Protein AF-A0AAJ5F4B8-F1 (afdb_monomer_lite)

Sequence (135 aa):
MPDFTPGQRWAYHTRPGEEDSTLLILRREALGDLPVLHIQLQGLRLRNPFTASGLQTDLGHMPISEEAVQQSVTDLLEQNATPSDDGGGYEEWRAAYERGEAGVFTLPVAQVVQALEDAVNAPTPADTFSKSNRK

Foldseek 3Di:
DDDDDAQWKFQWDADPPQNVKIKGFHDWDDPDPFIKTKIKIASDQQQAPPDPVSGDGIQQTAIATPVLAVNITDDTPTRHHDGDHSVCPVVVQVVCVVVVNHDHHYHHPNVVSVVVSCVNPPDDPVNVVVPPDDD

pLDDT: mean 92.16, std 12.39, range [43.69, 98.62]

Organism: NCBI:txid1211322

Secondary structure (DSSP, 8-state):
-----TT-EEEE---TT-TT-EEEEEEEEEETTEEEEEEEEEEEEEE-TTSTTSEEEEEEEEEEEHHHHHTTEEEEEESSPPPPP-TTHHHHHHHHHHTT----B-S-HHHHHHHHHHHHTSPPHHHHHGGG---

Radius of gyration: 16.76 Å; chains: 1; bounding box: 32×50×52 Å

Structure (mmCIF, N/CA/C/O backbone):
data_AF-A0AAJ5F4B8-F1
#
_entry.id   AF-A0AAJ5F4B8-F1
#
loop_
_atom_site.group_PDB
_atom_site.id
_atom_site.type_symbol
_atom_site.label_atom_id
_atom_site.label_alt_id
_atom_site.label_comp_id
_atom_site.label_asym_id
_atom_site.label_entity_id
_atom_site.label_seq_id
_atom_site.pdbx_PDB_ins_code
_atom_site.Cartn_x
_atom_site.Cartn_y
_atom_site.Cartn_z
_atom_site.occupancy
_atom_site.B_iso_or_equiv
_atom_site.auth_seq_id
_atom_site.auth_comp_id
_atom_site.auth_asym_id
_atom_site.auth_atom_id
_atom_site.pdbx_PDB_model_num
ATOM 1 N N . MET A 1 1 ? -8.325 5.317 -17.515 1.00 61.25 1 MET A N 1
ATOM 2 C CA . MET A 1 1 ? -7.730 4.759 -16.283 1.00 61.25 1 MET A CA 1
ATOM 3 C C . MET A 1 1 ? -6.880 5.853 -15.655 1.00 61.25 1 MET A C 1
ATOM 5 O O . MET A 1 1 ? -6.392 6.676 -16.428 1.00 61.25 1 MET A O 1
ATOM 9 N N . PRO A 1 2 ? -6.779 5.941 -14.318 1.00 76.31 2 PRO A N 1
ATOM 10 C CA . PRO A 1 2 ? -5.909 6.918 -13.665 1.00 76.31 2 PRO A CA 1
ATOM 11 C C . PRO A 1 2 ? -4.456 6.705 -14.095 1.00 76.31 2 PRO A C 1
ATOM 13 O O . PRO A 1 2 ? -4.031 5.563 -14.241 1.00 76.31 2 PRO A O 1
ATOM 16 N N . ASP A 1 3 ? -3.708 7.786 -14.298 1.00 90.94 3 ASP A N 1
ATOM 17 C CA . ASP A 1 3 ? -2.255 7.700 -14.450 1.00 90.94 3 ASP A CA 1
ATOM 18 C C . ASP A 1 3 ? -1.626 7.815 -13.059 1.00 90.94 3 ASP A C 1
ATOM 20 O O . ASP A 1 3 ? -1.637 8.886 -12.440 1.00 90.94 3 ASP A O 1
ATOM 24 N N . PHE A 1 4 ? -1.168 6.681 -12.528 1.00 96.62 4 PHE A N 1
ATOM 25 C CA . PHE A 1 4 ? -0.590 6.621 -11.192 1.00 96.62 4 PHE A CA 1
ATOM 26 C C . PHE A 1 4 ? 0.831 7.177 -11.200 1.00 96.62 4 PHE A C 1
ATOM 28 O O . PHE A 1 4 ? 1.724 6.654 -11.872 1.00 96.62 4 PHE A O 1
ATOM 35 N N . THR A 1 5 ? 1.047 8.219 -10.400 1.00 96.31 5 THR A N 1
ATOM 36 C CA . THR A 1 5 ? 2.347 8.879 -10.253 1.00 96.31 5 THR A CA 1
ATOM 37 C C . THR A 1 5 ? 2.786 8.890 -8.791 1.00 96.31 5 THR A C 1
ATOM 39 O O . THR A 1 5 ? 1.934 9.027 -7.907 1.00 96.31 5 THR A O 1
ATOM 42 N N . PRO A 1 6 ? 4.099 8.795 -8.506 1.00 97.38 6 PRO A N 1
ATOM 43 C CA . PRO A 1 6 ? 4.627 8.997 -7.160 1.00 97.38 6 PRO A CA 1
ATOM 44 C C . PRO A 1 6 ? 4.104 10.280 -6.507 1.00 97.38 6 PRO A C 1
ATOM 46 O O . PRO A 1 6 ? 3.948 11.297 -7.183 1.00 97.38 6 PRO A O 1
ATOM 49 N N . GLY A 1 7 ? 3.835 10.221 -5.203 1.00 97.62 7 GLY A N 1
ATOM 50 C CA . GLY A 1 7 ? 3.301 11.340 -4.420 1.00 97.62 7 GLY A CA 1
ATOM 51 C C . GLY A 1 7 ? 1.773 11.443 -4.409 1.00 97.62 7 GLY A C 1
ATOM 52 O O . GLY A 1 7 ? 1.221 12.224 -3.633 1.00 97.62 7 GLY A O 1
ATOM 53 N N . GLN A 1 8 ? 1.063 10.644 -5.211 1.00 98.44 8 GLN A N 1
ATOM 54 C CA . GLN A 1 8 ? -0.395 10.611 -5.154 1.00 98.44 8 GLN A CA 1
ATOM 55 C C . GLN A 1 8 ? -0.893 9.828 -3.935 1.00 98.44 8 GLN A C 1
ATOM 57 O O . GLN A 1 8 ? -0.599 8.638 -3.797 1.00 98.44 8 GLN A O 1
ATOM 62 N N . ARG A 1 9 ? -1.706 10.473 -3.095 1.00 98.62 9 ARG A N 1
ATOM 63 C CA . ARG A 1 9 ? -2.449 9.840 -2.001 1.00 98.62 9 ARG A CA 1
ATOM 64 C C . ARG A 1 9 ? -3.905 9.639 -2.406 1.00 98.62 9 ARG A C 1
ATOM 66 O O . ARG A 1 9 ? -4.553 10.572 -2.873 1.00 98.62 9 ARG A O 1
ATOM 73 N N . TRP A 1 10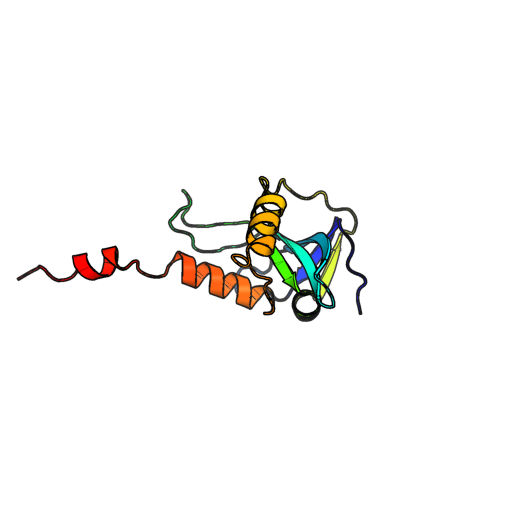 ? -4.423 8.445 -2.166 1.00 98.62 10 TRP A N 1
ATOM 74 C CA . TRP A 1 10 ? -5.757 8.007 -2.552 1.00 98.62 10 TRP A CA 1
ATOM 75 C C . TRP A 1 10 ? -6.537 7.469 -1.350 1.00 98.62 10 TRP A C 1
ATOM 77 O O . TRP A 1 10 ? -5.977 6.794 -0.480 1.00 98.62 10 TRP A O 1
ATOM 87 N N . ALA A 1 11 ? -7.843 7.727 -1.343 1.00 98.50 11 ALA A N 1
ATOM 88 C CA . ALA A 1 11 ? -8.812 6.897 -0.642 1.00 98.50 11 ALA A CA 1
ATOM 89 C C . ALA A 1 11 ? -9.045 5.608 -1.444 1.00 98.50 11 ALA A C 1
ATOM 91 O O . ALA A 1 11 ? -8.833 5.564 -2.662 1.00 98.50 11 ALA A O 1
ATOM 92 N N . TYR A 1 12 ? -9.468 4.547 -0.766 1.00 98.50 12 TYR A N 1
ATOM 93 C CA . TYR A 1 12 ? -9.716 3.250 -1.383 1.00 98.50 12 TYR A CA 1
ATOM 94 C C . TYR A 1 12 ? -10.820 2.492 -0.643 1.00 98.50 12 TYR A C 1
ATOM 96 O O . TYR A 1 12 ? -11.231 2.871 0.451 1.00 98.50 12 TYR A O 1
ATOM 104 N N . HIS A 1 13 ? -11.314 1.408 -1.233 1.00 98.44 13 HIS A N 1
ATOM 105 C CA . HIS A 1 13 ? -12.226 0.491 -0.558 1.00 98.44 13 HIS A CA 1
ATOM 106 C C . HIS A 1 13 ? -11.490 -0.258 0.561 1.00 98.44 13 HIS A C 1
ATOM 108 O O . HIS A 1 13 ? -10.769 -1.220 0.294 1.00 98.44 13 HIS A O 1
ATOM 114 N N . THR A 1 14 ? -11.654 0.203 1.801 1.00 98.31 14 THR A N 1
ATOM 115 C CA . THR A 1 14 ? -10.982 -0.334 2.992 1.00 98.31 14 THR A CA 1
ATOM 116 C C . THR A 1 14 ? -11.745 -1.509 3.615 1.00 98.31 14 THR A C 1
ATOM 118 O O . THR A 1 14 ? -12.847 -1.873 3.189 1.00 98.31 14 THR A O 1
ATOM 121 N N . ARG A 1 15 ? -11.152 -2.137 4.639 1.00 97.38 15 ARG A N 1
ATOM 122 C CA . ARG A 1 15 ? -11.879 -3.057 5.524 1.00 97.38 15 ARG A CA 1
ATOM 123 C C . ARG A 1 15 ? -12.762 -2.247 6.490 1.00 97.38 15 ARG A C 1
ATOM 125 O O . ARG A 1 15 ? -12.419 -1.106 6.801 1.00 97.38 15 ARG A O 1
ATOM 132 N N . PRO A 1 16 ? -13.860 -2.820 7.018 1.00 96.12 16 PRO A N 1
ATOM 133 C CA . PRO A 1 16 ? -14.691 -2.128 8.002 1.00 96.12 16 PRO A CA 1
ATOM 134 C C . PRO A 1 16 ? -13.882 -1.647 9.216 1.00 96.12 16 PRO A C 1
ATOM 136 O O . PRO A 1 16 ? -13.157 -2.435 9.828 1.00 96.12 16 PRO A O 1
ATOM 139 N N . GLY A 1 17 ? -14.038 -0.376 9.588 1.00 94.44 17 GLY A N 1
ATOM 140 C CA . GLY A 1 17 ? -13.323 0.251 10.703 1.00 94.44 17 GLY A CA 1
ATOM 141 C C . GLY A 1 17 ? -11.953 0.844 10.349 1.00 94.44 17 GLY A C 1
ATOM 142 O O . GLY A 1 17 ? -11.267 1.325 11.251 1.00 94.44 17 GLY A O 1
ATOM 143 N N . GLU A 1 18 ? -11.539 0.800 9.080 1.00 96.31 18 GLU A N 1
ATOM 144 C CA . GLU A 1 18 ? -10.310 1.420 8.560 1.00 96.31 18 GLU A CA 1
ATOM 145 C C . GLU A 1 18 ? -10.614 2.518 7.526 1.00 96.31 18 GLU A C 1
ATOM 147 O O . GLU A 1 18 ? -9.819 2.752 6.625 1.00 96.31 18 GLU A O 1
ATOM 152 N N . GLU A 1 19 ? -11.772 3.176 7.593 1.00 96.94 19 GLU A N 1
ATOM 153 C CA . GLU A 1 19 ? -12.239 4.151 6.590 1.00 96.94 19 GLU A CA 1
ATOM 154 C C . GLU A 1 19 ? -11.304 5.361 6.414 1.00 96.94 19 GLU A C 1
ATOM 156 O O . GLU A 1 19 ? -11.259 5.947 5.336 1.00 96.94 19 GLU A O 1
ATOM 161 N N . ASP A 1 20 ? -10.517 5.696 7.439 1.00 96.12 20 ASP A N 1
ATOM 162 C CA . ASP A 1 20 ? -9.510 6.764 7.389 1.00 96.12 20 ASP A CA 1
ATOM 163 C C . ASP A 1 20 ? -8.170 6.303 6.779 1.00 96.12 20 ASP A C 1
ATOM 165 O O . ASP A 1 20 ? -7.225 7.092 6.667 1.00 96.12 20 ASP A O 1
ATOM 169 N N . SER A 1 21 ? -8.045 5.023 6.405 1.00 98.19 21 SER A N 1
ATOM 170 C CA . SER A 1 21 ? -6.822 4.511 5.800 1.00 98.19 21 SER A CA 1
ATOM 171 C C . SER A 1 21 ? -6.631 5.055 4.387 1.00 98.19 21 SER A C 1
ATOM 173 O O . SER A 1 21 ? -7.558 5.109 3.580 1.00 98.19 21 SER A O 1
AT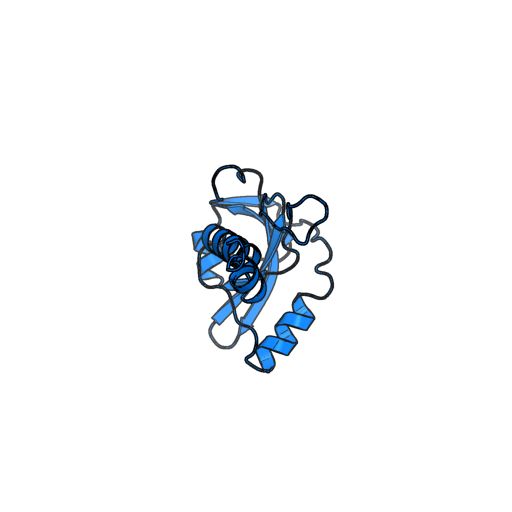OM 175 N N . THR A 1 22 ? -5.391 5.417 4.059 1.00 98.50 22 THR A N 1
ATOM 176 C CA . THR A 1 22 ? -5.030 5.954 2.743 1.00 98.50 22 THR A CA 1
ATOM 177 C C . THR A 1 22 ? -3.883 5.183 2.111 1.00 98.50 22 THR A C 1
ATOM 179 O O . THR A 1 22 ? -3.066 4.567 2.799 1.00 98.50 22 THR A O 1
ATOM 182 N N . LEU A 1 23 ? -3.840 5.236 0.781 1.00 98.56 23 LEU A N 1
ATOM 183 C CA . LEU A 1 23 ? -2.823 4.627 -0.064 1.00 98.56 23 LEU A CA 1
ATOM 184 C C . LEU A 1 23 ? -1.983 5.722 -0.709 1.00 98.56 23 LEU A C 1
ATOM 186 O O . LEU A 1 23 ? -2.524 6.607 -1.362 1.00 98.56 23 LEU A O 1
ATOM 190 N N . LEU A 1 24 ? -0.665 5.654 -0.561 1.00 98.62 24 LEU A N 1
ATOM 191 C CA . LEU A 1 24 ? 0.281 6.568 -1.193 1.00 98.62 24 LEU A CA 1
ATOM 192 C C . LEU A 1 24 ? 1.114 5.828 -2.237 1.00 98.62 24 LEU A C 1
ATOM 194 O O . LEU A 1 24 ? 1.747 4.824 -1.920 1.00 98.62 24 LEU A O 1
ATOM 198 N N . ILE A 1 25 ? 1.149 6.342 -3.466 1.00 98.38 25 ILE A N 1
ATOM 199 C CA . ILE A 1 25 ? 2.040 5.841 -4.516 1.00 98.38 25 ILE A CA 1
ATOM 200 C C . ILE A 1 25 ? 3.468 6.312 -4.231 1.00 98.38 25 ILE A C 1
ATOM 202 O O . ILE A 1 25 ? 3.747 7.512 -4.228 1.00 98.38 25 ILE A O 1
ATOM 206 N N . LEU A 1 26 ? 4.384 5.366 -4.035 1.00 97.75 26 LEU A N 1
ATOM 207 C CA . LEU A 1 26 ? 5.809 5.623 -3.815 1.00 97.75 26 LEU A CA 1
ATOM 208 C C . LEU A 1 26 ? 6.589 5.615 -5.129 1.00 97.75 26 LEU A C 1
ATOM 210 O O . LEU A 1 26 ? 7.435 6.471 -5.378 1.00 97.75 26 LEU A O 1
ATOM 214 N N . ARG A 1 27 ? 6.321 4.614 -5.971 1.00 96.38 27 ARG A N 1
ATOM 215 C CA . ARG A 1 27 ? 7.071 4.337 -7.200 1.00 96.38 27 ARG A CA 1
ATOM 216 C C . ARG A 1 27 ? 6.194 3.567 -8.180 1.00 96.38 27 ARG A C 1
ATOM 218 O O . ARG A 1 27 ? 5.325 2.802 -7.771 1.00 96.38 27 ARG A O 1
ATOM 225 N N . ARG A 1 28 ? 6.482 3.736 -9.469 1.00 96.19 28 ARG A N 1
ATOM 226 C CA . ARG A 1 28 ? 6.004 2.878 -10.555 1.00 96.19 28 ARG A CA 1
ATOM 227 C C . ARG A 1 28 ? 7.197 2.202 -11.216 1.00 96.19 28 ARG A C 1
ATOM 229 O O . ARG A 1 28 ? 8.205 2.861 -11.475 1.00 96.19 28 ARG A O 1
ATOM 236 N N . GLU A 1 29 ? 7.081 0.914 -11.486 1.00 94.62 29 GLU A N 1
ATOM 237 C CA . GLU A 1 29 ? 8.071 0.136 -12.222 1.00 94.62 29 GLU A CA 1
ATOM 238 C C . GLU A 1 29 ? 7.388 -0.872 -13.157 1.00 94.62 29 GLU A C 1
ATOM 240 O O . GLU A 1 29 ? 6.187 -1.124 -13.060 1.00 94.62 29 GLU A O 1
ATOM 245 N N . ALA A 1 30 ? 8.156 -1.438 -14.084 1.00 94.75 30 ALA A N 1
ATOM 246 C CA . ALA A 1 30 ? 7.698 -2.505 -14.964 1.00 94.75 30 ALA A CA 1
ATOM 247 C C . ALA A 1 30 ? 8.599 -3.729 -14.785 1.00 94.75 30 ALA A C 1
ATOM 249 O O . ALA A 1 30 ? 9.818 -3.648 -14.963 1.00 94.75 30 ALA A O 1
ATOM 250 N N . LEU A 1 31 ? 7.994 -4.864 -14.442 1.00 93.81 31 LEU A N 1
ATOM 251 C CA . LEU A 1 31 ? 8.662 -6.157 -14.320 1.00 93.81 31 LEU A CA 1
ATOM 252 C C . LEU A 1 31 ? 8.314 -6.994 -15.554 1.00 93.81 31 LEU A C 1
ATOM 254 O O . LEU A 1 31 ? 7.368 -7.781 -15.553 1.00 93.81 31 LEU A O 1
ATOM 258 N N . GLY A 1 32 ? 9.045 -6.760 -16.648 1.00 92.19 32 GLY A N 1
ATOM 259 C CA . GLY A 1 32 ? 8.653 -7.255 -17.969 1.00 92.19 32 GLY A CA 1
ATOM 260 C C . GLY A 1 32 ? 7.370 -6.565 -18.434 1.00 92.19 32 GLY A C 1
ATOM 261 O O . GLY A 1 32 ? 7.316 -5.338 -18.466 1.00 92.19 32 GLY A O 1
ATOM 262 N N . ASP A 1 33 ? 6.339 -7.351 -18.742 1.00 91.75 33 ASP A N 1
ATOM 263 C CA . ASP A 1 33 ? 5.029 -6.844 -19.173 1.00 91.75 33 ASP A CA 1
ATOM 264 C C . ASP A 1 33 ? 4.085 -6.511 -18.003 1.00 91.75 33 ASP A C 1
ATOM 266 O O . ASP A 1 33 ? 2.960 -6.071 -18.233 1.00 91.75 33 ASP A O 1
ATOM 270 N N . LEU A 1 34 ? 4.510 -6.728 -16.750 1.00 93.12 34 LEU A N 1
ATOM 271 C CA . LEU A 1 34 ? 3.701 -6.465 -15.559 1.00 93.12 34 LEU A CA 1
ATOM 272 C C . LEU A 1 34 ? 3.978 -5.052 -15.008 1.00 93.12 34 LEU A C 1
ATOM 274 O O . LEU A 1 34 ? 5.077 -4.816 -14.495 1.00 93.12 34 LEU A O 1
ATOM 278 N N . PRO A 1 35 ? 3.002 -4.123 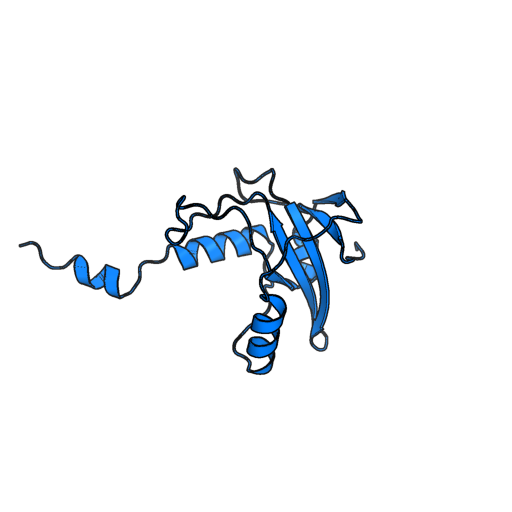-15.039 1.00 96.62 35 PRO A N 1
ATOM 279 C CA . PRO A 1 35 ? 3.117 -2.832 -14.373 1.00 96.62 35 PRO A CA 1
ATOM 280 C C . PRO A 1 35 ? 2.917 -2.999 -12.864 1.00 96.62 35 PRO A C 1
ATOM 282 O O . PRO A 1 35 ? 1.907 -3.549 -12.408 1.00 96.62 35 PRO A O 1
ATOM 285 N N . VAL A 1 36 ? 3.878 -2.506 -12.089 1.00 98.00 36 VAL A N 1
ATOM 286 C CA . VAL A 1 36 ? 3.909 -2.621 -10.630 1.00 98.00 36 VAL A CA 1
ATOM 287 C C . VAL A 1 36 ? 3.978 -1.235 -10.012 1.00 98.00 36 VAL A C 1
ATOM 289 O O . VAL A 1 36 ? 4.727 -0.355 -10.442 1.00 98.00 36 VAL A O 1
ATOM 292 N N . LEU A 1 37 ? 3.178 -1.047 -8.974 1.00 98.31 37 LEU A N 1
ATOM 293 C CA . LEU A 1 37 ? 3.215 0.108 -8.102 1.00 98.31 37 LEU A CA 1
ATOM 294 C C . LEU A 1 37 ? 3.783 -0.326 -6.756 1.00 98.31 37 LEU A C 1
ATOM 296 O O . LEU A 1 37 ? 3.426 -1.371 -6.217 1.00 98.31 37 LEU A O 1
ATOM 300 N N . HIS A 1 38 ? 4.647 0.505 -6.195 1.00 98.38 38 HIS A N 1
ATOM 301 C CA . HIS A 1 38 ? 5.019 0.403 -4.793 1.00 98.38 38 HIS A CA 1
ATOM 302 C C . HIS A 1 38 ? 4.199 1.414 -4.033 1.00 98.38 38 HIS A C 1
ATOM 304 O O . HIS A 1 38 ? 4.190 2.597 -4.391 1.00 98.38 38 HIS A O 1
ATOM 310 N N . ILE A 1 39 ? 3.515 0.944 -3.002 1.00 98.56 39 ILE A N 1
ATOM 311 C CA . ILE A 1 39 ? 2.622 1.777 -2.217 1.00 98.56 39 ILE A CA 1
ATOM 312 C C . ILE A 1 39 ? 2.972 1.722 -0.740 1.00 98.56 39 ILE A C 1
ATOM 314 O O . ILE A 1 39 ? 3.558 0.757 -0.255 1.00 98.56 39 ILE A O 1
ATOM 318 N N . GLN A 1 40 ? 2.572 2.772 -0.042 1.00 98.44 40 GLN A N 1
ATOM 319 C CA . GLN A 1 40 ? 2.552 2.851 1.407 1.00 98.44 40 GLN A CA 1
ATOM 320 C C . GLN A 1 40 ? 1.099 2.966 1.855 1.00 98.44 40 GLN A C 1
ATOM 322 O O . GLN A 1 40 ? 0.316 3.691 1.237 1.00 98.44 40 GLN A O 1
ATOM 327 N N . LEU A 1 41 ? 0.737 2.261 2.924 1.00 98.25 41 LEU A N 1
ATOM 328 C CA . LEU A 1 41 ? -0.575 2.388 3.556 1.00 98.25 41 LEU A CA 1
ATOM 329 C C . LEU A 1 41 ? -0.421 3.056 4.915 1.00 98.25 41 LEU A C 1
ATOM 331 O O . LEU A 1 41 ? 0.494 2.729 5.668 1.00 98.25 41 LEU A O 1
ATOM 335 N N . GLN A 1 42 ? -1.321 3.979 5.230 1.00 97.38 42 GLN A N 1
ATOM 336 C CA . GLN A 1 42 ? -1.361 4.699 6.504 1.00 97.38 42 GLN A CA 1
ATOM 337 C C . GLN A 1 42 ? -2.775 4.621 7.084 1.00 97.38 42 GLN A C 1
ATOM 339 O O . GLN A 1 42 ? -3.737 4.484 6.331 1.00 97.38 42 GLN A O 1
ATOM 344 N N . GLY A 1 43 ? -2.912 4.707 8.409 1.00 96.25 43 GLY A N 1
ATOM 345 C CA . GLY A 1 43 ? -4.216 4.673 9.087 1.00 96.25 43 GLY A CA 1
ATOM 346 C C . GLY A 1 43 ? -4.845 3.279 9.183 1.00 96.25 43 GLY A C 1
ATOM 347 O O . GLY A 1 43 ? -6.058 3.165 9.333 1.00 96.25 43 GLY A O 1
ATOM 348 N N . LEU A 1 44 ? -4.038 2.220 9.086 1.00 96.81 44 LEU A N 1
ATOM 349 C CA . LEU A 1 44 ? -4.488 0.841 9.275 1.00 96.81 44 LEU A CA 1
ATOM 350 C C . LEU A 1 44 ? -4.812 0.545 10.747 1.00 96.81 44 LEU A C 1
ATOM 352 O O . LEU A 1 44 ? -4.405 1.242 11.679 1.00 96.81 44 LEU A O 1
ATOM 356 N N . ARG A 1 45 ? -5.525 -0.555 10.957 1.00 96.19 45 ARG A N 1
ATOM 357 C CA . ARG A 1 45 ? -5.807 -1.183 12.249 1.00 96.19 45 ARG A CA 1
ATOM 358 C C . ARG A 1 45 ? -5.482 -2.674 12.175 1.00 96.19 45 ARG A C 1
ATOM 360 O O . ARG A 1 45 ? -6.241 -3.511 12.663 1.00 96.19 45 ARG A O 1
ATOM 367 N N . LEU A 1 46 ? -4.345 -3.004 11.564 1.00 95.25 46 LEU A N 1
ATOM 368 C CA . LEU A 1 46 ? -3.905 -4.380 11.379 1.00 95.25 46 LEU A CA 1
ATOM 369 C C . LEU A 1 46 ? -3.494 -4.971 12.729 1.00 95.25 46 LEU A C 1
ATOM 371 O O . LEU A 1 46 ? -2.603 -4.446 13.397 1.00 95.25 46 LEU A O 1
ATOM 375 N N . ARG A 1 47 ? -4.132 -6.065 13.153 1.00 95.88 47 ARG A N 1
ATOM 376 C CA . ARG A 1 47 ? -3.741 -6.767 14.388 1.00 95.88 47 ARG A CA 1
ATOM 377 C C . ARG A 1 47 ? -2.373 -7.411 14.202 1.00 95.88 47 ARG A C 1
ATOM 379 O O . ARG A 1 47 ? -2.219 -8.293 13.364 1.00 95.88 47 ARG A O 1
ATOM 386 N N . ASN A 1 48 ? -1.391 -6.996 14.992 1.00 95.69 48 ASN A N 1
ATOM 387 C CA . ASN A 1 48 ? -0.031 -7.510 14.906 1.00 95.69 48 ASN A CA 1
ATOM 388 C C . ASN A 1 48 ? 0.544 -7.726 16.318 1.00 95.69 48 ASN A C 1
ATOM 390 O O . ASN A 1 48 ? 0.891 -6.747 16.978 1.00 95.69 48 ASN A O 1
ATOM 394 N N . PRO A 1 49 ? 0.687 -8.979 16.793 1.00 94.12 49 PRO A N 1
ATOM 395 C CA . PRO A 1 49 ? 1.206 -9.270 18.128 1.00 94.12 49 PRO A CA 1
ATOM 396 C C . PRO A 1 49 ? 2.700 -8.943 18.286 1.00 94.12 49 PRO A C 1
ATOM 398 O O . PRO A 1 49 ? 3.203 -8.953 19.407 1.00 94.12 49 PRO A O 1
ATOM 401 N N . PHE A 1 50 ? 3.413 -8.656 17.191 1.00 92.50 50 PHE A N 1
ATOM 402 C CA . PHE A 1 50 ? 4.827 -8.286 17.207 1.00 92.50 50 PHE A CA 1
ATOM 403 C C . PHE A 1 50 ? 5.057 -6.781 17.415 1.00 92.50 50 PHE A C 1
ATOM 405 O O . PHE A 1 50 ? 6.199 -6.367 17.611 1.00 92.50 50 PHE A O 1
ATOM 412 N N . THR A 1 51 ? 4.005 -5.953 17.411 1.00 92.25 51 THR A N 1
ATOM 413 C CA . THR A 1 51 ? 4.108 -4.536 17.790 1.00 92.25 51 THR A CA 1
ATOM 414 C C . THR A 1 51 ? 3.775 -4.341 19.269 1.00 92.25 51 THR A C 1
ATOM 416 O O . THR A 1 51 ? 2.978 -5.074 19.853 1.00 92.25 51 THR A O 1
ATOM 419 N N . ALA A 1 52 ? 4.349 -3.3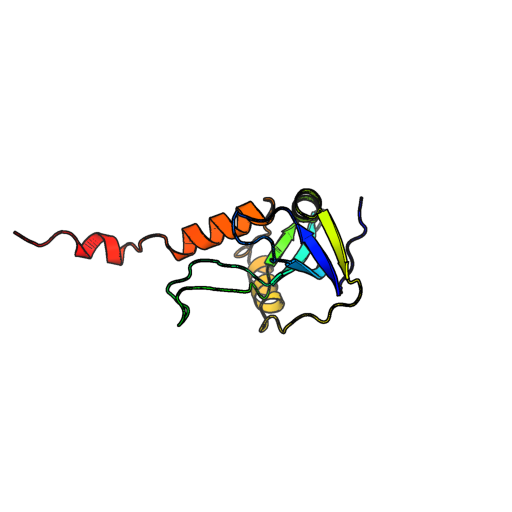09 19.897 1.00 90.69 52 ALA A N 1
ATOM 420 C CA . ALA A 1 52 ? 4.126 -3.031 21.321 1.00 90.69 52 ALA A CA 1
ATOM 421 C C . ALA A 1 52 ? 2.651 -2.746 21.670 1.00 90.69 52 ALA A C 1
ATOM 423 O O . ALA A 1 52 ? 2.212 -3.026 22.783 1.00 90.69 52 ALA A O 1
ATOM 424 N N . SER A 1 53 ? 1.888 -2.183 20.730 1.00 93.69 53 SER A N 1
ATOM 425 C CA . SER A 1 53 ? 0.461 -1.878 20.888 1.00 93.69 53 SER A CA 1
ATOM 426 C C . SER A 1 53 ? -0.460 -3.038 20.494 1.00 93.69 53 SER A C 1
ATOM 428 O O . SER A 1 53 ? -1.666 -2.945 20.716 1.00 93.69 53 SER A O 1
ATOM 430 N N . GLY A 1 54 ? 0.066 -4.101 19.873 1.00 95.06 54 GLY A N 1
ATOM 431 C CA . GLY A 1 54 ? -0.742 -5.147 19.239 1.00 95.06 54 GLY A CA 1
ATOM 432 C C . GLY A 1 54 ? -1.424 -4.709 17.932 1.00 95.06 54 GLY A C 1
ATOM 433 O O . GLY A 1 54 ? -2.190 -5.478 17.348 1.00 95.06 54 GLY A O 1
ATOM 434 N N . LEU A 1 55 ? -1.184 -3.473 17.484 1.00 95.38 55 LEU A N 1
ATOM 435 C CA . LEU A 1 55 ? -1.726 -2.895 16.259 1.00 95.38 55 LEU A CA 1
ATOM 436 C C . LEU A 1 55 ? -0.602 -2.316 15.404 1.00 95.38 55 LEU A C 1
ATOM 438 O O . LEU A 1 55 ? 0.327 -1.685 15.909 1.00 95.38 55 LEU A O 1
ATOM 442 N N . GLN A 1 56 ? -0.723 -2.501 14.100 1.00 95.56 56 GLN A N 1
ATOM 443 C CA . GLN A 1 56 ? 0.113 -1.883 13.091 1.00 95.56 56 GLN A CA 1
ATOM 444 C C . GLN A 1 56 ? -0.738 -0.900 12.287 1.00 95.56 56 GLN A C 1
ATOM 446 O O . GLN A 1 56 ? -1.774 -1.259 11.725 1.00 95.56 56 GLN A O 1
ATOM 451 N N . THR A 1 57 ? -0.305 0.358 12.287 1.00 96.19 57 THR A N 1
ATOM 452 C CA . THR A 1 57 ? -1.038 1.493 11.709 1.00 96.19 57 THR A CA 1
ATOM 453 C C . THR A 1 57 ? -0.619 1.838 10.292 1.00 96.19 57 THR A C 1
ATOM 455 O O . THR A 1 57 ? -1.267 2.646 9.627 1.00 96.19 57 THR A O 1
ATOM 458 N N . ASP A 1 58 ? 0.462 1.235 9.823 1.00 95.19 58 ASP A N 1
ATOM 459 C CA . ASP A 1 58 ? 1.092 1.573 8.563 1.00 95.19 58 ASP A CA 1
ATOM 460 C C . ASP A 1 58 ? 1.819 0.367 7.966 1.00 95.19 58 ASP A C 1
ATOM 462 O O . ASP A 1 58 ? 2.275 -0.537 8.670 1.00 95.19 58 ASP A O 1
ATOM 466 N N . LEU A 1 59 ? 1.894 0.354 6.639 1.00 95.69 59 LEU A N 1
ATOM 467 C CA . LEU A 1 59 ? 2.746 -0.539 5.864 1.00 95.69 59 LEU A CA 1
ATOM 468 C C . LEU A 1 59 ? 3.652 0.339 5.008 1.00 95.69 59 LEU A C 1
ATOM 470 O O . LEU A 1 59 ? 3.172 1.007 4.092 1.00 95.69 59 LEU A O 1
ATOM 474 N N . GLY A 1 60 ? 4.944 0.355 5.344 1.00 95.62 60 GLY A N 1
ATOM 475 C CA . GLY A 1 60 ? 5.932 1.261 4.754 1.00 95.62 60 GLY A CA 1
ATOM 476 C C . GLY A 1 60 ? 6.185 1.024 3.266 1.00 95.62 60 GLY A C 1
ATOM 477 O O . GLY A 1 60 ? 6.354 1.989 2.527 1.00 95.62 60 GLY A O 1
ATOM 478 N N . HIS A 1 61 ? 6.143 -0.237 2.829 1.00 97.44 61 HIS A N 1
ATOM 479 C CA . HIS A 1 61 ? 6.342 -0.646 1.441 1.00 97.44 61 HIS A CA 1
ATOM 480 C C . HIS A 1 61 ? 5.487 -1.866 1.105 1.00 97.44 61 HIS A C 1
ATOM 482 O O . HIS A 1 61 ? 5.471 -2.850 1.845 1.00 97.44 61 HIS A O 1
ATOM 488 N N . MET A 1 62 ? 4.780 -1.802 -0.022 1.00 97.81 62 MET A N 1
ATOM 489 C CA . MET A 1 62 ? 4.032 -2.926 -0.570 1.00 97.81 62 MET A CA 1
ATOM 490 C C . MET A 1 62 ? 4.054 -2.894 -2.109 1.00 97.81 62 MET A C 1
ATOM 492 O O . MET A 1 62 ? 3.493 -1.971 -2.705 1.00 97.81 62 MET A O 1
ATOM 496 N N . PRO A 1 63 ? 4.675 -3.881 -2.777 1.00 98.31 63 PRO A N 1
ATOM 497 C CA . PRO A 1 63 ? 4.645 -4.021 -4.229 1.00 98.31 63 PRO A CA 1
ATOM 498 C C . PRO A 1 63 ? 3.338 -4.679 -4.671 1.00 98.31 63 PRO A C 1
ATOM 500 O O . PRO A 1 63 ? 3.007 -5.793 -4.260 1.00 98.31 63 PRO A O 1
ATOM 503 N N . ILE A 1 64 ? 2.592 -3.997 -5.529 1.00 98.62 64 ILE A N 1
ATOM 504 C CA . ILE A 1 64 ? 1.249 -4.388 -5.951 1.00 98.62 64 ILE A CA 1
ATOM 505 C C . ILE A 1 64 ? 1.055 -4.088 -7.440 1.00 98.62 64 ILE A C 1
ATOM 507 O O . ILE A 1 64 ? 1.577 -3.109 -7.967 1.00 98.62 64 ILE A O 1
ATOM 511 N N . SER A 1 65 ? 0.317 -4.938 -8.147 1.00 98.19 65 SER A N 1
ATOM 512 C CA . SER A 1 65 ? 0.005 -4.704 -9.558 1.00 98.19 65 SER A CA 1
ATOM 513 C C . SER A 1 65 ? -0.817 -3.425 -9.738 1.00 98.19 65 SER A C 1
ATOM 515 O O . SER A 1 65 ? -1.679 -3.104 -8.914 1.00 98.19 65 SER A O 1
ATOM 517 N N . GLU A 1 66 ? -0.587 -2.719 -10.843 1.00 97.62 66 GLU A N 1
ATO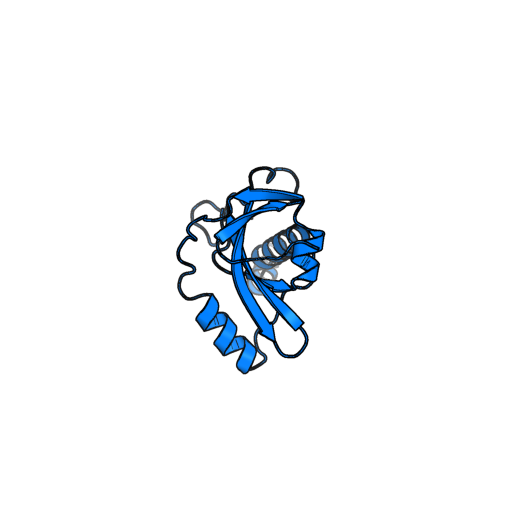M 518 C CA . GLU A 1 66 ? -1.348 -1.511 -11.186 1.00 97.62 66 GLU A CA 1
ATOM 519 C C . GLU A 1 66 ? -2.861 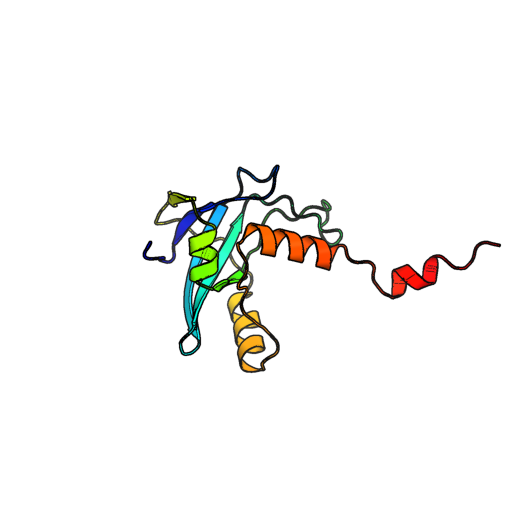-1.787 -11.277 1.00 97.62 66 GLU A C 1
ATOM 521 O O . GLU A 1 66 ? -3.670 -0.992 -10.797 1.00 97.62 66 GLU A O 1
ATOM 526 N N . GLU A 1 67 ? -3.247 -2.956 -11.798 1.00 97.38 67 GLU A N 1
ATOM 527 C CA . GLU A 1 67 ? -4.645 -3.394 -11.879 1.00 97.38 67 GLU A CA 1
ATOM 528 C C . GLU A 1 67 ? -5.299 -3.509 -10.494 1.00 97.38 67 GLU A C 1
ATOM 530 O O . GLU A 1 67 ? -6.408 -3.015 -10.285 1.00 97.38 67 GLU A O 1
ATOM 535 N N . ALA A 1 68 ? -4.611 -4.112 -9.523 1.00 98.31 68 ALA A N 1
ATOM 536 C CA . ALA A 1 68 ? -5.138 -4.252 -8.170 1.00 98.31 68 ALA A CA 1
ATOM 537 C C . ALA A 1 68 ? -5.322 -2.895 -7.472 1.00 98.31 68 ALA A C 1
ATOM 539 O O . ALA A 1 68 ? -6.318 -2.693 -6.771 1.00 98.31 68 ALA A O 1
ATOM 540 N N . VAL A 1 69 ? -4.410 -1.940 -7.691 1.00 98.44 69 VAL A N 1
ATOM 541 C CA . VAL A 1 69 ? -4.579 -0.562 -7.195 1.00 98.44 69 VAL A CA 1
ATOM 542 C C . VAL A 1 69 ? -5.786 0.089 -7.858 1.00 98.44 69 VAL A C 1
ATOM 544 O O . VAL A 1 69 ? -6.626 0.661 -7.166 1.00 98.44 69 VAL A O 1
ATOM 547 N N . GLN A 1 70 ? -5.935 -0.061 -9.173 1.00 97.75 70 GLN A N 1
ATOM 548 C CA . GLN A 1 70 ? -7.070 0.487 -9.906 1.00 97.75 70 GLN A CA 1
ATOM 549 C C . GLN A 1 70 ? -8.419 -0.051 -9.408 1.00 97.75 70 GLN A C 1
ATOM 551 O O . GLN A 1 70 ? -9.384 0.703 -9.336 1.00 97.75 70 GLN A O 1
ATOM 556 N N . GLN A 1 71 ? -8.496 -1.334 -9.056 1.00 97.81 71 GLN A N 1
ATOM 557 C CA . GLN A 1 71 ? -9.703 -1.940 -8.483 1.00 97.81 71 GLN A CA 1
ATOM 558 C C . GLN A 1 71 ? -9.985 -1.485 -7.041 1.00 97.81 71 GLN A C 1
ATOM 560 O O . GLN A 1 71 ? -11.068 -1.742 -6.520 1.00 97.81 71 GLN A O 1
ATOM 565 N N . SER A 1 72 ? -9.013 -0.845 -6.386 1.00 98.44 72 SER A N 1
ATOM 566 C CA . SER A 1 72 ? -9.091 -0.480 -4.971 1.00 98.44 72 SER A CA 1
ATOM 567 C C . SER A 1 72 ? -9.418 0.992 -4.752 1.00 98.44 72 SER A C 1
ATOM 569 O O . SER A 1 72 ? -10.208 1.300 -3.863 1.00 98.44 72 SER A O 1
ATOM 571 N N . VAL A 1 73 ? -8.786 1.897 -5.505 1.00 98.44 73 VAL A N 1
ATOM 572 C CA . VAL A 1 73 ? -8.860 3.345 -5.250 1.00 98.44 73 VAL A CA 1
ATOM 573 C C . VAL A 1 73 ? -10.222 3.938 -5.612 1.00 98.44 73 VAL A C 1
ATOM 575 O O . VAL A 1 73 ? -10.858 3.516 -6.576 1.00 98.44 73 VAL A O 1
ATOM 578 N N . THR A 1 74 ? -10.642 4.956 -4.861 1.00 97.88 74 THR A N 1
ATOM 579 C CA . THR A 1 74 ? -11.894 5.690 -5.105 1.00 97.88 74 THR A CA 1
ATOM 580 C C . THR A 1 74 ? -11.621 7.138 -5.485 1.00 97.88 74 THR A C 1
ATOM 582 O O . THR A 1 74 ? -11.974 7.565 -6.582 1.00 97.88 74 THR A O 1
ATOM 585 N N . ASP A 1 75 ? -10.928 7.874 -4.616 1.00 97.75 75 ASP A N 1
ATOM 586 C CA . ASP A 1 75 ? -10.762 9.321 -4.724 1.00 97.75 75 ASP A CA 1
ATOM 587 C C . ASP A 1 75 ? -9.302 9.719 -4.536 1.00 97.75 75 ASP A C 1
ATOM 589 O O . ASP A 1 75 ? -8.627 9.267 -3.608 1.00 97.75 75 ASP A O 1
ATOM 593 N N . LEU A 1 76 ? -8.816 10.601 -5.407 1.00 97.88 76 LEU A N 1
ATOM 594 C CA . LEU A 1 76 ? -7.506 11.222 -5.259 1.00 97.88 76 LEU A CA 1
ATOM 595 C C . LEU A 1 76 ? -7.597 12.311 -4.187 1.00 97.88 76 LEU A C 1
ATOM 597 O O . LEU A 1 76 ? -8.310 13.299 -4.362 1.00 97.88 76 LEU A O 1
ATOM 601 N N . LEU A 1 77 ? -6.857 12.141 -3.097 1.00 98.00 77 LEU A N 1
ATOM 602 C CA . LEU A 1 77 ? -6.851 13.057 -1.955 1.00 98.00 77 LEU A CA 1
ATOM 603 C C . LEU A 1 77 ? -5.758 14.122 -2.086 1.00 98.00 77 LEU A C 1
ATOM 605 O O . LEU A 1 77 ? -5.957 15.271 -1.700 1.00 98.00 77 LEU A O 1
ATOM 609 N N . GLU A 1 78 ? -4.597 13.749 -2.631 1.00 97.56 78 GLU A N 1
ATOM 610 C CA . GLU A 1 78 ? -3.420 14.617 -2.723 1.00 97.56 78 GLU A CA 1
ATOM 611 C C . GLU A 1 78 ? -2.496 14.164 -3.861 1.00 97.56 78 GLU A C 1
ATOM 613 O O . GLU A 1 78 ? -2.440 12.978 -4.164 1.00 97.56 78 GLU A O 1
ATOM 618 N N . GLN A 1 79 ? -1.757 15.082 -4.493 1.00 95.50 79 GLN A N 1
ATOM 619 C CA . GLN A 1 79 ? -0.842 14.766 -5.608 1.00 95.50 79 GLN A CA 1
ATOM 620 C C . GLN A 1 79 ? 0.649 14.845 -5.256 1.00 95.50 79 GLN A C 1
ATOM 622 O O . GLN A 1 79 ? 1.464 14.286 -5.980 1.00 95.50 79 GLN A O 1
ATOM 627 N N . ASN A 1 80 ? 1.011 15.549 -4.180 1.00 95.38 80 ASN A N 1
ATOM 628 C CA . ASN A 1 80 ? 2.403 15.817 -3.799 1.00 95.38 80 ASN A CA 1
ATOM 629 C C . ASN A 1 80 ? 2.661 15.439 -2.336 1.00 95.38 80 ASN A C 1
ATOM 631 O O . ASN A 1 80 ? 3.359 16.152 -1.616 1.00 95.38 80 ASN A O 1
ATOM 635 N N . ALA A 1 81 ? 2.058 14.339 -1.888 1.00 96.56 81 ALA A N 1
ATOM 636 C CA . ALA A 1 81 ? 2.269 13.840 -0.544 1.00 96.56 81 ALA A CA 1
ATOM 637 C C . ALA A 1 81 ? 3.712 13.344 -0.393 1.00 96.56 81 ALA A C 1
ATOM 639 O O . ALA A 1 81 ? 4.217 12.575 -1.215 1.00 96.56 81 ALA A O 1
ATOM 640 N N . THR A 1 82 ? 4.367 13.761 0.686 1.00 94.06 82 THR A N 1
ATOM 641 C CA . THR A 1 82 ? 5.687 13.245 1.052 1.00 94.06 82 THR A CA 1
ATOM 642 C C . THR A 1 82 ? 5.526 11.861 1.685 1.00 94.06 82 THR A C 1
ATOM 644 O O . THR A 1 82 ? 4.804 11.749 2.682 1.00 94.06 82 THR A O 1
ATOM 647 N N . PRO A 1 83 ? 6.173 10.813 1.147 1.00 90.81 83 PRO A N 1
ATOM 648 C CA . PRO A 1 83 ? 6.137 9.494 1.761 1.00 90.81 83 PRO A CA 1
ATOM 649 C C . PRO A 1 83 ? 6.922 9.468 3.067 1.00 90.81 83 PRO A C 1
ATOM 651 O O . PRO A 1 83 ? 7.932 10.162 3.214 1.00 90.81 83 PRO A O 1
ATOM 654 N N . SER A 1 84 ? 6.468 8.643 4.008 1.00 89.69 84 SER A N 1
ATOM 655 C CA . SER A 1 84 ? 7.320 8.246 5.127 1.00 89.69 84 SER A CA 1
ATOM 656 C C . SER A 1 84 ? 8.418 7.316 4.616 1.00 89.69 84 SER A C 1
ATOM 658 O O . SER A 1 84 ? 8.212 6.615 3.623 1.00 89.69 84 SER A O 1
ATOM 660 N N . ASP A 1 85 ? 9.551 7.297 5.313 1.00 89.50 85 ASP A N 1
ATOM 661 C CA . ASP A 1 85 ? 10.646 6.365 5.039 1.00 89.50 85 ASP A CA 1
ATOM 662 C C . ASP A 1 85 ? 10.135 4.913 5.035 1.00 89.50 85 ASP A C 1
ATOM 664 O O . ASP A 1 85 ? 9.366 4.518 5.916 1.00 89.50 85 ASP A O 1
ATOM 668 N N . ASP A 1 86 ? 10.531 4.140 4.025 1.00 88.44 86 ASP A N 1
ATOM 669 C CA . ASP A 1 86 ? 10.165 2.732 3.881 1.00 88.44 86 ASP A CA 1
ATOM 670 C C . ASP A 1 86 ? 11.165 1.789 4.571 1.00 88.44 86 ASP A C 1
ATOM 672 O O . ASP A 1 86 ? 10.979 0.571 4.553 1.00 88.44 86 ASP A O 1
ATOM 676 N N . GLY A 1 87 ? 12.219 2.346 5.181 1.00 89.38 87 GLY A N 1
ATOM 677 C CA . GLY A 1 87 ? 13.226 1.603 5.930 1.00 89.38 87 GLY A CA 1
ATOM 678 C C . GLY A 1 87 ? 14.103 0.697 5.063 1.00 89.38 87 GLY A C 1
ATOM 679 O O . GLY A 1 87 ? 14.731 -0.213 5.602 1.00 89.38 87 GLY A O 1
ATOM 680 N N . GLY A 1 88 ? 14.142 0.920 3.743 1.00 93.38 88 GLY A N 1
ATOM 681 C CA . GLY A 1 88 ? 14.837 0.058 2.781 1.00 93.38 88 GLY A CA 1
ATOM 682 C C . GLY A 1 88 ? 13.991 -1.111 2.265 1.00 93.38 88 GLY A C 1
ATOM 683 O O . GLY A 1 88 ? 14.531 -2.053 1.677 1.00 93.38 88 GLY A O 1
ATOM 684 N N . GLY A 1 89 ? 12.673 -1.078 2.494 1.00 94.38 89 GLY A N 1
ATOM 685 C CA . GLY A 1 89 ? 11.749 -2.128 2.063 1.00 94.38 89 GLY A CA 1
ATOM 686 C C . GLY A 1 89 ? 11.773 -2.363 0.550 1.00 94.38 89 GLY A C 1
ATOM 687 O O . GLY A 1 89 ? 11.733 -3.514 0.108 1.00 94.38 89 GLY A O 1
ATOM 688 N N . TYR A 1 90 ? 11.917 -1.304 -0.256 1.00 96.56 90 TYR A N 1
ATOM 689 C CA . TYR A 1 90 ? 12.081 -1.444 -1.704 1.00 96.56 90 TYR A CA 1
ATOM 690 C C . TYR A 1 90 ? 13.341 -2.224 -2.087 1.00 96.56 90 TYR A C 1
ATOM 692 O O . TYR A 1 90 ? 13.258 -3.148 -2.899 1.00 96.56 90 TYR A O 1
ATOM 700 N N . GLU A 1 91 ? 14.497 -1.878 -1.526 1.00 97.56 91 GLU A N 1
ATOM 701 C CA . GLU A 1 91 ? 15.771 -2.522 -1.837 1.00 97.56 91 GLU A CA 1
ATOM 702 C C . GLU A 1 91 ? 15.767 -3.998 -1.426 1.00 97.56 91 GLU A C 1
ATOM 704 O O . GLU A 1 91 ? 16.207 -4.855 -2.200 1.00 97.56 91 GLU A O 1
ATOM 709 N N . GLU A 1 92 ? 15.233 -4.308 -0.241 1.00 97.62 92 GLU A N 1
ATOM 710 C CA . GLU A 1 92 ? 15.102 -5.683 0.246 1.00 97.62 92 GLU A CA 1
ATOM 711 C C . GLU A 1 92 ? 14.181 -6.507 -0.658 1.00 97.62 92 GLU A C 1
ATOM 713 O O . GLU A 1 92 ? 14.566 -7.587 -1.127 1.00 97.62 92 GLU A O 1
ATOM 718 N N . TRP A 1 93 ? 12.995 -5.971 -0.966 1.00 97.69 93 TRP A N 1
ATOM 719 C CA . TRP A 1 93 ? 12.055 -6.623 -1.867 1.00 97.69 93 TRP A CA 1
ATOM 720 C C . TRP A 1 93 ? 12.670 -6.843 -3.249 1.00 97.69 93 TRP A C 1
ATOM 722 O O . TRP A 1 93 ? 12.569 -7.942 -3.794 1.00 97.69 93 TRP A O 1
ATOM 732 N N . ARG A 1 94 ? 13.341 -5.834 -3.813 1.00 97.75 94 ARG A N 1
ATOM 733 C CA . ARG A 1 94 ? 13.922 -5.913 -5.156 1.00 97.75 94 ARG A CA 1
ATOM 734 C C . ARG A 1 94 ? 14.982 -7.005 -5.231 1.00 97.75 94 ARG A C 1
ATOM 736 O O . ARG A 1 94 ? 14.961 -7.819 -6.154 1.00 97.75 94 ARG A O 1
ATOM 743 N N . ALA A 1 95 ? 15.871 -7.057 -4.241 1.00 97.81 95 ALA A N 1
ATOM 744 C CA . ALA A 1 95 ? 16.899 -8.084 -4.164 1.00 97.81 95 ALA A CA 1
ATOM 745 C C . ALA A 1 95 ? 16.290 -9.491 -4.028 1.00 97.81 95 ALA A C 1
ATOM 747 O O . ALA A 1 95 ? 16.788 -10.435 -4.639 1.00 97.81 95 ALA A O 1
ATOM 748 N N . ALA A 1 96 ? 15.223 -9.650 -3.238 1.00 97.81 96 ALA A N 1
ATOM 749 C CA . ALA A 1 96 ? 14.510 -10.920 -3.102 1.00 97.81 96 ALA A CA 1
ATOM 750 C C . ALA A 1 96 ? 13.745 -11.305 -4.382 1.00 97.81 96 ALA A C 1
ATOM 752 O O . ALA A 1 96 ? 13.753 -12.471 -4.775 1.00 97.81 96 ALA A O 1
ATOM 753 N N . TYR A 1 97 ? 13.143 -10.339 -5.078 1.00 97.12 97 TYR A N 1
ATOM 754 C CA . TYR A 1 97 ? 12.447 -10.557 -6.346 1.00 97.12 97 TYR A CA 1
ATOM 755 C C . TYR A 1 97 ? 13.405 -11.068 -7.428 1.00 97.12 97 TYR A C 1
ATOM 757 O O . TYR A 1 97 ? 13.104 -12.041 -8.113 1.00 97.12 97 TYR A O 1
ATOM 765 N N . GLU A 1 98 ? 14.604 -10.488 -7.529 1.00 96.56 98 GLU A N 1
ATOM 766 C CA . GLU A 1 98 ? 15.641 -10.935 -8.473 1.00 96.56 98 GLU A CA 1
ATOM 767 C C . GLU A 1 98 ? 16.133 -12.366 -8.202 1.00 96.56 98 GLU A C 1
ATOM 769 O O . GLU A 1 98 ? 16.576 -13.051 -9.125 1.00 96.56 98 GLU A O 1
ATOM 774 N N . ARG A 1 99 ? 16.004 -12.850 -6.959 1.00 97.81 99 ARG A N 1
ATOM 775 C CA . ARG A 1 99 ? 16.269 -14.249 -6.583 1.00 97.81 99 ARG A CA 1
ATOM 776 C C . ARG A 1 99 ? 15.054 -15.173 -6.737 1.00 97.81 99 ARG A C 1
ATOM 778 O O . ARG A 1 99 ? 15.187 -16.375 -6.529 1.00 97.81 99 ARG A O 1
ATOM 785 N N . GLY A 1 100 ? 13.883 -14.643 -7.097 1.00 96.94 100 GLY A N 1
ATOM 786 C CA . GLY A 1 100 ? 12.627 -15.397 -7.162 1.00 96.94 100 GLY A CA 1
ATOM 787 C C . GLY A 1 100 ? 12.012 -15.714 -5.793 1.00 96.94 100 GLY A C 1
ATOM 788 O O . GLY A 1 100 ? 11.184 -16.614 -5.689 1.00 96.94 100 GLY A O 1
ATOM 789 N N . GLU A 1 101 ? 12.422 -14.999 -4.744 1.00 97.19 101 GLU A N 1
ATOM 790 C CA . GLU A 1 101 ? 11.990 -15.203 -3.353 1.00 97.19 101 GLU A CA 1
ATOM 791 C C . GLU A 1 101 ? 10.883 -14.230 -2.921 1.00 97.19 101 GLU A C 1
ATOM 793 O O . GLU A 1 101 ? 10.223 -14.454 -1.908 1.00 97.19 101 GLU A O 1
ATOM 798 N N . ALA A 1 102 ? 10.662 -13.159 -3.686 1.00 96.50 102 ALA A N 1
ATOM 799 C CA . ALA A 1 102 ? 9.578 -12.209 -3.470 1.00 96.50 102 ALA A CA 1
ATOM 800 C C . ALA A 1 102 ? 8.672 -12.109 -4.699 1.00 96.50 102 ALA A C 1
ATOM 802 O O . ALA A 1 102 ? 9.071 -12.407 -5.824 1.00 96.50 102 ALA A O 1
ATOM 803 N N . GLY A 1 103 ? 7.436 -11.674 -4.466 1.00 96.06 103 GLY A N 1
ATOM 804 C CA . GLY A 1 103 ? 6.418 -11.502 -5.496 1.00 96.06 103 GLY A CA 1
ATOM 805 C C . GLY A 1 103 ? 5.774 -10.122 -5.457 1.00 96.06 103 GLY A C 1
ATOM 806 O O . GLY A 1 103 ? 6.203 -9.233 -4.725 1.00 96.06 103 GLY A O 1
ATOM 807 N N . VAL A 1 104 ? 4.722 -9.970 -6.254 1.00 98.12 104 VAL A N 1
ATOM 808 C CA . VAL A 1 104 ? 3.893 -8.765 -6.346 1.00 98.12 104 VAL A CA 1
ATOM 809 C C . VAL A 1 104 ? 2.475 -9.146 -5.945 1.00 98.12 104 VAL A C 1
ATOM 811 O O . VAL A 1 104 ? 1.970 -10.181 -6.384 1.00 98.12 104 VAL A O 1
ATOM 814 N N . PHE A 1 105 ? 1.816 -8.323 -5.132 1.00 98.38 105 PHE A N 1
ATOM 815 C CA . PHE A 1 105 ? 0.414 -8.546 -4.798 1.00 98.38 105 PHE A CA 1
ATOM 816 C C . PHE A 1 105 ? -0.493 -8.254 -5.997 1.00 98.38 105 PHE A C 1
ATOM 818 O O . PHE A 1 105 ? -0.344 -7.247 -6.686 1.00 98.38 105 PHE A O 1
ATOM 825 N N . THR A 1 106 ? -1.467 -9.127 -6.237 1.00 97.81 106 THR A N 1
ATOM 826 C CA . THR A 1 106 ? -2.407 -9.019 -7.368 1.00 97.81 106 THR A CA 1
ATOM 827 C C . THR A 1 106 ? -3.871 -8.967 -6.932 1.00 97.81 106 THR A C 1
ATOM 829 O O . THR A 1 106 ? -4.765 -8.942 -7.771 1.00 97.81 106 THR A O 1
ATOM 832 N N . LEU A 1 107 ? -4.127 -8.934 -5.623 1.00 98.31 107 LEU A N 1
ATOM 833 C CA . LEU A 1 107 ? -5.466 -8.786 -5.054 1.00 98.31 107 LEU A CA 1
ATOM 834 C C . LEU A 1 107 ? -5.736 -7.318 -4.694 1.00 98.31 107 LEU A C 1
ATOM 836 O O . LEU A 1 107 ? -4.783 -6.598 -4.383 1.00 98.31 107 LEU A O 1
ATOM 840 N N . PRO A 1 108 ? -7.011 -6.879 -4.653 1.00 98.50 108 PRO A N 1
ATOM 841 C CA . PRO A 1 108 ? -7.373 -5.563 -4.137 1.00 98.50 108 PRO A CA 1
ATOM 842 C C . PRO A 1 108 ? -6.788 -5.300 -2.746 1.00 98.50 108 PRO A C 1
ATOM 844 O O . PRO A 1 108 ? -6.688 -6.210 -1.919 1.00 98.50 108 PRO A O 1
ATOM 847 N N . VAL A 1 109 ? -6.454 -4.042 -2.465 1.00 98.56 109 VAL A N 1
ATOM 848 C CA . VAL A 1 109 ? -5.680 -3.617 -1.288 1.00 98.56 109 VAL A CA 1
ATOM 849 C C . VAL A 1 109 ? -6.277 -4.149 0.018 1.00 98.56 109 VAL A C 1
ATOM 851 O O . VAL A 1 109 ? -5.558 -4.755 0.804 1.00 98.56 109 VAL A O 1
ATOM 854 N N . ALA A 1 110 ? -7.592 -4.031 0.231 1.00 98.25 110 ALA A N 1
ATOM 855 C CA . ALA A 1 110 ? -8.237 -4.546 1.444 1.00 98.25 110 ALA A CA 1
ATOM 856 C C . ALA A 1 110 ? -8.097 -6.069 1.625 1.00 98.25 110 ALA A C 1
ATOM 858 O O . ALA A 1 110 ? -7.992 -6.544 2.756 1.00 98.25 110 ALA A O 1
ATOM 859 N N . GLN A 1 111 ? -8.061 -6.840 0.532 1.00 98.56 111 GLN A N 1
ATOM 860 C CA . GLN A 1 111 ? -7.837 -8.288 0.599 1.00 98.56 111 GLN A CA 1
ATOM 861 C C . GLN A 1 111 ? -6.385 -8.608 0.954 1.00 98.56 111 GLN A C 1
ATOM 863 O O . GLN A 1 111 ? -6.140 -9.534 1.723 1.00 98.56 111 GLN A O 1
ATOM 868 N N . VAL A 1 112 ? -5.429 -7.826 0.442 1.00 98.31 112 VAL A N 1
ATOM 869 C CA . VAL A 1 112 ? -4.014 -7.958 0.815 1.00 98.31 112 VAL A CA 1
ATOM 870 C C . VAL A 1 112 ? -3.824 -7.658 2.300 1.00 98.31 112 VAL A C 1
ATOM 872 O O . VAL A 1 112 ? -3.232 -8.469 3.004 1.00 98.31 112 VAL A O 1
ATOM 875 N N . VAL A 1 113 ? -4.385 -6.552 2.803 1.00 98.06 113 VAL A N 1
ATOM 876 C CA . VAL A 1 113 ? -4.318 -6.197 4.232 1.00 98.06 113 VAL A CA 1
ATOM 877 C C . VAL A 1 113 ? -4.930 -7.304 5.098 1.00 98.06 113 VAL A C 1
ATOM 879 O O . VAL A 1 113 ? -4.334 -7.692 6.102 1.00 98.06 113 VAL A O 1
ATOM 882 N N . GLN A 1 114 ? -6.075 -7.865 4.691 1.00 97.81 114 GLN A N 1
ATOM 883 C CA . GLN A 1 114 ? -6.686 -8.990 5.398 1.00 97.81 114 GLN A CA 1
ATOM 884 C C . GLN A 1 114 ? -5.768 -10.220 5.429 1.00 97.81 114 GLN A C 1
ATOM 886 O O . GLN A 1 114 ? -5.541 -10.786 6.496 1.00 97.81 114 GLN A O 1
ATOM 891 N N . ALA A 1 115 ? -5.200 -10.604 4.284 1.00 97.06 115 ALA A N 1
ATOM 892 C CA . ALA A 1 115 ? -4.306 -11.754 4.189 1.00 97.06 115 ALA A CA 1
ATOM 893 C C . ALA A 1 115 ? -3.021 -11.574 5.018 1.00 97.06 115 ALA A C 1
ATOM 895 O O . ALA A 1 115 ? -2.554 -12.528 5.639 1.00 97.06 115 ALA A O 1
ATOM 896 N N . LEU A 1 116 ? -2.466 -10.357 5.058 1.00 95.94 116 LEU A N 1
ATOM 897 C CA . LEU A 1 116 ? -1.314 -10.022 5.898 1.00 95.94 116 LEU A CA 1
ATOM 898 C C . LEU A 1 116 ? -1.644 -10.173 7.384 1.00 95.94 116 LEU A C 1
ATOM 900 O O . LEU A 1 116 ? -0.870 -10.777 8.126 1.00 95.94 116 LEU A O 1
ATOM 904 N N . GLU A 1 117 ? -2.800 -9.668 7.818 1.00 96.38 117 GLU A N 1
ATOM 905 C CA . GLU A 1 117 ? -3.247 -9.829 9.201 1.00 96.38 117 GLU A CA 1
ATOM 906 C C . GLU A 1 117 ? -3.418 -11.307 9.566 1.00 96.38 117 GLU A C 1
ATOM 908 O O . GLU A 1 117 ? -2.925 -11.749 10.606 1.00 96.38 117 GLU A O 1
ATOM 913 N N . ASP A 1 118 ? -4.068 -12.089 8.706 1.00 96.25 118 ASP A N 1
ATOM 914 C CA . ASP A 1 118 ? -4.280 -13.517 8.942 1.00 96.25 118 ASP A CA 1
ATOM 915 C C . ASP A 1 118 ? -2.950 -14.281 9.028 1.00 96.25 118 ASP A C 1
ATOM 917 O O . ASP A 1 118 ? -2.785 -15.124 9.908 1.00 96.25 118 ASP A O 1
ATOM 921 N N . ALA A 1 119 ? -1.973 -13.952 8.174 1.00 94.06 119 ALA A N 1
ATOM 922 C CA . ALA A 1 119 ? -0.645 -14.562 8.196 1.00 94.06 119 ALA A CA 1
ATOM 923 C C . ALA A 1 119 ? 0.132 -14.233 9.481 1.00 94.06 119 ALA A C 1
ATOM 925 O O . ALA A 1 119 ? 0.746 -15.115 10.079 1.00 94.06 119 ALA A O 1
ATOM 926 N N . VAL A 1 120 ? 0.074 -12.980 9.934 1.00 93.75 120 VAL A N 1
ATOM 927 C CA . VAL A 1 120 ? 0.749 -12.513 11.155 1.00 93.75 120 VAL A CA 1
ATOM 928 C C . VAL A 1 120 ? 0.134 -13.116 12.425 1.00 93.75 120 VAL A C 1
ATOM 930 O O . VAL A 1 120 ? 0.837 -13.317 13.414 1.00 93.75 120 VAL A O 1
ATOM 933 N N . ASN A 1 121 ? -1.164 -13.427 12.404 1.00 94.00 121 ASN A N 1
ATOM 934 C CA . ASN A 1 121 ? -1.882 -14.019 13.538 1.00 94.00 121 ASN A CA 1
ATOM 935 C C . ASN A 1 121 ? -2.057 -15.542 13.424 1.00 94.00 121 ASN A C 1
ATOM 937 O O . ASN A 1 121 ? -2.691 -16.152 14.293 1.00 94.00 121 ASN A O 1
ATOM 941 N N . ALA A 1 122 ? -1.523 -16.169 12.374 1.00 89.69 122 ALA A N 1
ATOM 942 C CA . ALA A 1 122 ? -1.582 -17.612 12.220 1.00 89.69 122 ALA A CA 1
ATOM 943 C C . ALA A 1 122 ? -0.793 -18.293 13.357 1.00 89.69 122 ALA A C 1
ATOM 945 O O . ALA A 1 122 ? 0.333 -17.889 13.657 1.00 89.69 122 ALA A O 1
ATOM 946 N N . PRO A 1 123 ? -1.350 -19.334 14.003 1.00 76.81 123 PRO A N 1
ATOM 947 C CA . PRO A 1 123 ? -0.644 -20.050 15.057 1.00 76.81 123 PRO A CA 1
ATOM 948 C C . PRO A 1 123 ? 0.626 -20.687 14.495 1.00 76.81 123 PRO A C 1
ATOM 950 O O . PRO A 1 123 ? 0.596 -21.359 13.460 1.00 76.81 123 PRO A O 1
ATOM 953 N N . THR A 1 124 ? 1.746 -20.519 15.194 1.00 69.62 124 THR A N 1
ATOM 954 C CA . THR A 1 124 ? 2.985 -21.180 14.788 1.00 69.62 124 THR A CA 1
ATOM 955 C C . THR A 1 124 ? 2.914 -22.679 15.120 1.00 69.62 124 THR A C 1
ATOM 957 O O . THR A 1 124 ? 2.175 -23.098 16.023 1.00 69.62 124 THR A O 1
ATOM 960 N N . PRO A 1 125 ? 3.708 -23.538 14.451 1.00 59.25 125 PRO A N 1
ATOM 961 C CA . PRO A 1 125 ? 3.822 -24.941 14.842 1.00 59.25 125 PRO A CA 1
ATOM 962 C C . PRO A 1 125 ? 4.176 -25.109 16.329 1.00 59.25 125 PRO A C 1
ATOM 964 O O . PRO A 1 125 ? 3.646 -26.004 16.983 1.00 59.25 125 PRO A O 1
ATOM 967 N N . ALA A 1 126 ? 4.988 -24.210 16.898 1.00 59.94 126 ALA A N 1
ATOM 968 C CA . ALA A 1 126 ? 5.347 -24.217 18.317 1.00 59.94 126 ALA A CA 1
ATOM 969 C C . ALA A 1 126 ? 4.136 -24.002 19.249 1.00 59.94 126 ALA A C 1
ATOM 971 O O . ALA A 1 126 ? 4.025 -24.674 20.278 1.00 59.94 126 ALA A O 1
ATOM 972 N N . ASP A 1 127 ? 3.178 -23.158 18.855 1.00 61.53 127 ASP A N 1
ATOM 973 C CA . ASP A 1 127 ? 1.938 -22.923 19.612 1.00 61.53 127 ASP A CA 1
ATOM 974 C C . ASP A 1 127 ? 1.009 -24.146 19.615 1.00 61.53 127 ASP A C 1
ATOM 976 O O . ASP A 1 127 ? 0.205 -24.343 20.534 1.00 61.53 127 ASP A O 1
ATOM 980 N N . THR A 1 128 ? 1.141 -25.004 18.602 1.00 58.06 128 THR A N 1
ATOM 981 C CA . THR A 1 128 ? 0.304 -26.196 18.418 1.00 58.06 128 THR A CA 1
ATOM 982 C C . THR A 1 128 ? 0.724 -27.336 19.356 1.00 58.06 128 THR A C 1
ATOM 984 O O . THR A 1 128 ? -0.127 -28.079 19.847 1.00 58.06 128 THR A O 1
ATOM 987 N N . PHE A 1 129 ? 2.014 -27.440 19.697 1.00 55.84 129 PHE A N 1
ATOM 988 C CA . PHE A 1 129 ? 2.530 -28.492 20.586 1.00 55.84 129 PHE A CA 1
ATOM 989 C C . PHE A 1 129 ? 2.383 -28.186 22.087 1.00 55.84 129 PHE A C 1
ATOM 991 O O . PHE A 1 129 ? 2.460 -29.102 22.904 1.00 55.84 129 PHE A O 1
ATOM 998 N N . SER A 1 130 ? 2.106 -26.936 22.474 1.00 54.75 130 SER A N 1
ATOM 999 C CA . SER A 1 130 ? 1.968 -26.544 23.890 1.00 54.75 130 SER A CA 1
ATOM 1000 C C . SER A 1 130 ? 0.624 -26.959 24.521 1.00 54.75 130 SER A C 1
ATOM 1002 O O . SER A 1 130 ? 0.503 -27.089 25.739 1.00 54.75 130 SER A O 1
ATOM 1004 N N . LYS A 1 131 ? -0.409 -27.239 23.711 1.00 54.06 131 LYS A N 1
ATOM 1005 C CA . LYS A 1 131 ? -1.770 -27.520 24.215 1.00 54.06 131 LYS A CA 1
ATOM 1006 C C . LYS A 1 131 ? -2.049 -28.983 24.593 1.00 54.06 131 LYS A C 1
ATOM 1008 O O . LYS A 1 131 ? -3.154 -29.269 25.043 1.00 54.06 131 LYS A O 1
ATOM 1013 N N . SER A 1 132 ? -1.084 -29.899 24.466 1.00 51.16 132 SER A N 1
ATOM 1014 C CA . SER A 1 132 ? -1.349 -31.346 24.600 1.00 51.16 132 SER A CA 1
ATOM 1015 C C . SER A 1 132 ? -0.983 -31.988 25.948 1.00 51.16 132 SER A C 1
ATOM 1017 O O . SER A 1 132 ? -0.997 -33.210 26.052 1.00 51.16 132 SER A O 1
ATOM 1019 N N . ASN A 1 133 ? -0.674 -31.221 27.004 1.00 50.94 133 ASN A N 1
ATOM 1020 C CA . ASN A 1 133 ? -0.333 -31.827 28.300 1.00 50.94 133 ASN A CA 1
ATOM 1021 C C . ASN A 1 133 ? -0.954 -31.108 29.512 1.00 50.94 133 ASN A C 1
ATOM 1023 O O . ASN A 1 133 ? -0.278 -30.437 30.289 1.00 50.94 133 ASN A O 1
ATOM 1027 N N . ARG A 1 134 ? -2.261 -31.308 29.709 1.00 48.75 134 ARG A N 1
ATOM 1028 C CA . ARG A 1 134 ? -2.876 -31.341 31.045 1.00 48.75 134 ARG A CA 1
ATOM 1029 C C . ARG A 1 134 ? -3.776 -32.573 31.126 1.00 48.75 134 ARG A C 1
ATOM 1031 O O . ARG A 1 134 ? -4.874 -32.569 30.577 1.00 48.75 134 ARG A O 1
ATOM 1038 N N . LYS A 1 135 ? -3.253 -33.627 31.754 1.00 43.69 135 LYS A N 1
ATOM 1039 C CA . LYS A 1 135 ? -4.059 -34.655 32.419 1.00 43.69 135 LYS A CA 1
ATOM 1040 C C . LYS A 1 135 ? -4.382 -34.189 33.830 1.00 43.69 135 LYS A C 1
ATOM 1042 O O . LYS A 1 135 ? -3.522 -33.479 34.399 1.00 43.69 135 LYS A O 1
#